Protein AF-A0A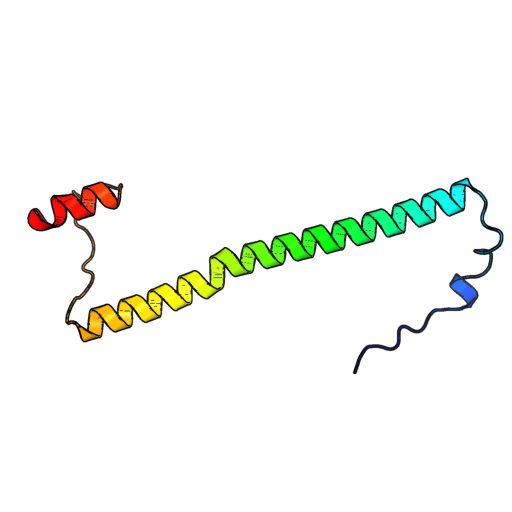3A6QC86-F1 (afdb_monomer_lite)

Structure (mmCIF, N/CA/C/O backbone):
data_AF-A0A3A6QC86-F1
#
_entry.id   AF-A0A3A6QC86-F1
#
loop_
_atom_site.group_PDB
_atom_site.id
_atom_site.type_symbol
_atom_site.label_atom_id
_atom_site.label_alt_id
_atom_site.label_comp_id
_atom_site.label_asym_id
_atom_site.label_entity_id
_atom_site.label_seq_id
_atom_site.pdbx_PDB_ins_code
_atom_site.Cartn_x
_atom_site.Cartn_y
_atom_site.Cartn_z
_atom_site.occupancy
_atom_site.B_iso_or_equiv
_atom_site.auth_seq_id
_atom_site.auth_comp_id
_atom_site.auth_asym_id
_atom_site.auth_atom_id
_atom_site.pdbx_PDB_model_num
ATOM 1 N N . MET A 1 1 ? -15.673 -6.443 -12.061 1.00 48.66 1 MET A N 1
ATOM 2 C CA . MET A 1 1 ? -15.165 -6.305 -13.437 1.00 48.66 1 MET A CA 1
ATOM 3 C C . MET A 1 1 ? -13.781 -5.713 -13.279 1.00 48.66 1 MET A C 1
ATOM 5 O O . MET A 1 1 ? -13.681 -4.534 -12.968 1.00 48.66 1 MET A O 1
ATOM 9 N N . SER A 1 2 ? -12.751 -6.560 -13.241 1.00 52.69 2 SER A N 1
ATOM 10 C CA . SER A 1 2 ? -11.378 -6.069 -13.097 1.00 52.69 2 SER A CA 1
ATOM 11 C C . SER A 1 2 ? -11.069 -5.193 -14.308 1.00 52.69 2 SER A C 1
ATOM 13 O O . SER A 1 2 ? -11.477 -5.579 -15.405 1.00 52.69 2 SER A O 1
ATOM 15 N N . PRO A 1 3 ? -10.423 -4.030 -14.139 1.00 61.88 3 PRO A N 1
ATOM 16 C CA . PRO A 1 3 ? -9.949 -3.287 -15.292 1.00 61.88 3 PRO A CA 1
ATOM 17 C C . PRO A 1 3 ? -9.000 -4.209 -16.060 1.00 61.88 3 PRO A C 1
ATOM 19 O O . PRO A 1 3 ? -8.036 -4.719 -15.485 1.00 61.88 3 PRO A O 1
ATOM 22 N N . GLU A 1 4 ? -9.309 -4.486 -17.325 1.00 63.34 4 GLU A N 1
ATOM 23 C CA . GLU A 1 4 ? -8.305 -5.030 -18.230 1.00 63.34 4 GLU A CA 1
ATOM 24 C C . GLU A 1 4 ? -7.214 -3.971 -18.314 1.00 63.34 4 GLU A C 1
ATOM 26 O O . GLU A 1 4 ? -7.454 -2.840 -18.735 1.00 63.34 4 GLU A O 1
ATOM 31 N N . ILE A 1 5 ? -6.037 -4.302 -17.791 1.00 77.75 5 ILE A N 1
ATOM 32 C CA . ILE A 1 5 ? -4.871 -3.448 -17.942 1.00 77.75 5 ILE A CA 1
ATOM 33 C C . ILE A 1 5 ? -4.471 -3.586 -19.408 1.00 77.75 5 ILE A C 1
ATOM 35 O O . ILE A 1 5 ? -3.830 -4.566 -19.784 1.00 77.75 5 ILE A O 1
ATOM 39 N N . GLU A 1 6 ? -4.901 -2.641 -20.241 1.00 83.50 6 GLU A N 1
ATOM 40 C CA . GLU A 1 6 ? -4.339 -2.490 -21.578 1.00 83.50 6 GLU A CA 1
ATOM 41 C C . GLU A 1 6 ? -2.876 -2.088 -21.419 1.00 83.50 6 GLU A C 1
ATOM 43 O O . GLU A 1 6 ? -2.550 -1.009 -20.922 1.00 83.50 6 GLU A O 1
ATOM 48 N N . ILE A 1 7 ? -1.987 -3.004 -21.787 1.00 82.94 7 ILE A N 1
ATOM 49 C CA . ILE A 1 7 ? -0.561 -2.724 -21.856 1.00 82.94 7 ILE A CA 1
ATOM 50 C C . ILE A 1 7 ? -0.279 -2.156 -23.242 1.00 82.94 7 ILE A C 1
ATOM 52 O O . ILE A 1 7 ? -0.497 -2.833 -24.248 1.00 82.94 7 ILE A O 1
ATOM 56 N N . ASP A 1 8 ? 0.209 -0.919 -23.280 1.00 87.50 8 ASP A N 1
ATOM 57 C CA . ASP A 1 8 ? 0.686 -0.287 -24.505 1.00 87.50 8 ASP A CA 1
ATOM 58 C C . ASP A 1 8 ? 1.937 -1.021 -25.003 1.00 87.50 8 ASP A C 1
ATOM 60 O O . ASP A 1 8 ? 2.992 -0.998 -24.366 1.00 87.50 8 ASP A O 1
ATOM 64 N N . ALA A 1 9 ? 1.798 -1.719 -26.129 1.00 84.44 9 ALA A N 1
ATOM 65 C CA . ALA A 1 9 ? 2.873 -2.509 -26.712 1.00 84.44 9 ALA A CA 1
ATOM 66 C C . ALA A 1 9 ? 4.033 -1.635 -27.214 1.00 84.44 9 ALA A C 1
ATOM 68 O O . ALA A 1 9 ? 5.174 -2.089 -27.175 1.00 84.44 9 ALA A O 1
ATOM 69 N N . ASP A 1 10 ? 3.757 -0.398 -27.640 1.00 87.19 10 ASP A N 1
ATOM 70 C CA . ASP A 1 10 ? 4.786 0.535 -28.116 1.00 87.19 10 ASP A CA 1
ATOM 71 C C . ASP A 1 10 ? 5.661 1.010 -26.945 1.00 87.19 10 ASP A C 1
ATOM 73 O O . ASP A 1 10 ? 6.878 1.126 -27.057 1.00 87.19 10 ASP A O 1
ATOM 77 N N . ALA A 1 11 ? 5.062 1.161 -25.758 1.00 86.00 11 ALA A N 1
ATOM 78 C CA . ALA A 1 11 ? 5.780 1.500 -24.531 1.00 86.00 11 ALA A CA 1
ATOM 79 C C . ALA A 1 11 ? 6.707 0.379 -24.018 1.00 86.00 11 ALA A C 1
ATOM 81 O O . ALA A 1 11 ? 7.561 0.633 -23.167 1.00 86.00 11 ALA A O 1
ATOM 82 N N . LEU A 1 12 ? 6.535 -0.857 -24.500 1.00 88.00 12 LEU A N 1
ATOM 83 C CA . LEU A 1 12 ? 7.403 -1.991 -24.171 1.00 88.00 12 LEU A CA 1
ATOM 84 C C . LEU A 1 12 ? 8.524 -2.213 -25.193 1.00 88.00 12 LEU A C 1
ATOM 86 O O . LEU A 1 12 ? 9.365 -3.095 -24.977 1.00 88.00 12 LEU A O 1
ATOM 90 N N . ASP A 1 13 ? 8.543 -1.456 -26.295 1.00 91.50 13 ASP A N 1
ATOM 91 C CA . ASP A 1 13 ? 9.587 -1.591 -27.303 1.00 91.50 13 ASP A CA 1
ATOM 92 C C . ASP A 1 13 ? 10.978 -1.336 -26.700 1.00 91.50 13 ASP A C 1
ATOM 94 O O . ASP A 1 13 ? 11.169 -0.523 -25.796 1.00 91.50 13 ASP A O 1
ATOM 98 N N . GLY A 1 14 ? 11.965 -2.103 -27.161 1.00 88.19 14 GLY A N 1
ATOM 99 C CA . GLY A 1 14 ? 13.341 -2.016 -26.669 1.00 88.19 14 GLY A CA 1
ATOM 100 C C . GLY A 1 14 ? 13.607 -2.660 -25.301 1.00 88.19 14 GLY A C 1
ATOM 101 O O . GLY A 1 14 ? 14.773 -2.872 -24.975 1.00 88.19 14 GLY A O 1
ATOM 102 N N . LEU A 1 15 ? 12.589 -3.081 -24.535 1.00 91.38 15 LEU A N 1
ATOM 103 C CA . LEU A 1 15 ? 12.791 -3.693 -23.210 1.00 91.38 15 LEU A CA 1
ATOM 104 C C . LEU A 1 15 ? 13.670 -4.954 -23.266 1.00 91.38 15 LEU A C 1
ATOM 106 O O . LEU A 1 15 ? 14.518 -5.171 -22.403 1.00 91.38 15 LEU A O 1
ATOM 110 N N . ALA A 1 16 ? 13.500 -5.774 -24.306 1.00 90.94 16 ALA A N 1
ATOM 111 C CA . ALA A 1 16 ? 14.303 -6.980 -24.519 1.00 90.94 16 ALA A CA 1
ATOM 112 C C . ALA A 1 16 ? 15.782 -6.686 -24.842 1.00 90.94 16 ALA A C 1
ATOM 114 O O . ALA A 1 16 ? 16.617 -7.583 -24.741 1.00 90.94 16 ALA A O 1
ATOM 115 N N . ALA A 1 17 ? 16.094 -5.454 -25.246 1.00 94.56 17 ALA A N 1
ATOM 116 C CA . ALA A 1 17 ? 17.433 -4.984 -25.581 1.00 94.56 17 ALA A CA 1
ATOM 117 C C . ALA A 1 17 ? 17.968 -3.957 -24.565 1.00 94.56 17 ALA A C 1
ATOM 119 O O . ALA A 1 17 ? 18.982 -3.315 -24.842 1.00 94.56 17 ALA A O 1
ATOM 120 N N . ALA A 1 18 ? 17.303 -3.801 -23.413 1.00 95.38 18 ALA A N 1
ATOM 121 C CA . ALA A 1 18 ? 17.730 -2.887 -22.363 1.00 95.38 18 ALA A CA 1
ATOM 122 C C . ALA A 1 18 ? 19.151 -3.222 -21.895 1.00 95.38 18 ALA A C 1
ATOM 124 O O . ALA A 1 18 ? 19.509 -4.387 -21.698 1.00 95.38 18 ALA A O 1
ATOM 125 N N . SER A 1 19 ? 19.956 -2.183 -21.702 1.00 97.44 19 SER A N 1
ATOM 126 C CA . SER A 1 19 ? 21.266 -2.314 -21.073 1.00 97.44 19 SER A CA 1
ATOM 127 C C . SER A 1 19 ? 21.139 -2.697 -19.595 1.00 97.44 19 SER A C 1
ATOM 129 O O . SER A 1 19 ? 20.087 -2.522 -18.978 1.00 97.44 19 SER A O 1
ATOM 131 N N . ASP A 1 20 ? 22.230 -3.175 -18.994 1.00 97.88 20 ASP A N 1
ATOM 132 C CA . ASP A 1 20 ? 22.249 -3.551 -17.573 1.00 97.88 20 ASP A CA 1
ATOM 133 C C . ASP A 1 20 ? 21.853 -2.385 -16.648 1.00 97.88 20 ASP A C 1
ATOM 135 O O . ASP A 1 20 ? 21.159 -2.590 -15.653 1.00 97.88 20 ASP A O 1
ATOM 139 N N . GLU A 1 21 ? 22.253 -1.155 -16.989 1.00 97.94 21 GLU A N 1
ATOM 140 C CA . GLU A 1 21 ? 21.900 0.052 -16.231 1.00 97.94 21 GLU A CA 1
ATOM 141 C C . GLU A 1 21 ? 20.395 0.350 -16.323 1.00 97.94 21 GLU A C 1
ATOM 143 O O . GLU A 1 21 ? 19.738 0.614 -15.316 1.00 97.94 21 GLU A O 1
ATOM 148 N N . GLU A 1 22 ? 19.818 0.251 -17.522 1.00 96.75 22 GLU A N 1
ATOM 149 C CA . GLU A 1 22 ? 18.381 0.456 -17.736 1.00 96.75 22 GLU A CA 1
ATOM 150 C C . GLU A 1 22 ? 17.557 -0.637 -17.046 1.00 96.75 22 GLU A C 1
ATOM 152 O O . GLU A 1 22 ? 16.568 -0.341 -16.370 1.00 96.75 22 GLU A O 1
ATOM 157 N N . ALA A 1 23 ? 17.995 -1.894 -17.138 1.00 96.56 23 ALA A N 1
ATOM 158 C CA . ALA A 1 23 ? 17.377 -3.009 -16.433 1.00 96.56 23 ALA A CA 1
ATOM 159 C C . ALA A 1 23 ? 17.426 -2.802 -14.909 1.00 96.56 23 ALA A C 1
ATOM 161 O O . ALA A 1 23 ? 16.419 -3.006 -14.224 1.00 96.56 23 ALA A O 1
ATOM 162 N N . ALA A 1 24 ? 18.557 -2.336 -14.371 1.00 97.56 24 ALA A N 1
ATOM 163 C CA . ALA A 1 24 ? 18.683 -2.005 -12.955 1.00 97.56 24 ALA A CA 1
ATOM 164 C C . ALA A 1 24 ? 17.725 -0.876 -12.541 1.00 97.56 24 ALA A C 1
ATOM 166 O O . ALA A 1 24 ? 17.065 -0.983 -11.503 1.00 97.56 24 ALA A O 1
ATOM 167 N N . ALA A 1 25 ? 17.585 0.169 -13.362 1.00 97.31 25 ALA A N 1
ATOM 168 C CA . ALA A 1 25 ? 16.650 1.263 -13.114 1.00 97.31 25 ALA A CA 1
ATOM 169 C C . ALA A 1 25 ? 15.186 0.786 -13.101 1.00 97.31 25 ALA A C 1
ATOM 171 O O . ALA A 1 25 ? 14.423 1.154 -12.201 1.00 97.31 25 ALA A O 1
ATOM 172 N N . ILE A 1 26 ? 14.801 -0.087 -14.037 1.00 94.94 26 ILE A N 1
ATOM 173 C CA . ILE A 1 26 ? 13.461 -0.689 -14.086 1.00 94.94 26 ILE A CA 1
ATOM 174 C C . ILE A 1 26 ? 13.195 -1.521 -12.823 1.00 94.94 26 ILE A C 1
ATOM 176 O O . ILE A 1 26 ? 12.169 -1.339 -12.161 1.00 94.94 26 ILE A O 1
ATOM 180 N N . VAL A 1 27 ? 14.131 -2.392 -12.433 1.00 97.75 27 VAL A N 1
ATOM 181 C CA . VAL A 1 27 ? 14.006 -3.210 -11.212 1.00 97.75 27 VAL A CA 1
ATOM 182 C C . VAL A 1 27 ? 13.893 -2.329 -9.967 1.00 97.75 27 VAL A C 1
ATOM 184 O O . VAL A 1 27 ? 13.074 -2.609 -9.083 1.00 97.75 27 VAL A O 1
ATOM 187 N N . ALA A 1 28 ? 14.668 -1.244 -9.896 1.00 98.25 28 ALA A N 1
ATOM 188 C CA . ALA A 1 28 ? 14.611 -0.294 -8.792 1.00 98.25 28 ALA A CA 1
ATOM 189 C C . ALA A 1 28 ? 13.237 0.389 -8.700 1.00 98.25 28 ALA A C 1
ATOM 191 O O . ALA A 1 28 ? 12.671 0.469 -7.606 1.00 98.25 28 ALA A O 1
ATOM 192 N N . ALA A 1 29 ? 12.675 0.820 -9.833 1.00 97.62 29 ALA A N 1
ATOM 193 C CA . ALA A 1 29 ? 11.358 1.446 -9.901 1.00 97.62 29 ALA A CA 1
ATOM 194 C C . ALA A 1 29 ? 10.237 0.490 -9.458 1.00 97.62 29 ALA A C 1
ATOM 196 O O . ALA A 1 29 ? 9.417 0.854 -8.612 1.00 97.62 29 ALA A O 1
ATOM 197 N N . ILE A 1 30 ? 10.241 -0.754 -9.951 1.00 97.12 30 ILE A N 1
ATOM 198 C CA . ILE A 1 30 ? 9.260 -1.780 -9.558 1.00 97.12 30 ILE A CA 1
ATOM 199 C C . ILE A 1 30 ? 9.367 -2.074 -8.056 1.00 97.12 30 ILE A C 1
ATOM 201 O O . IL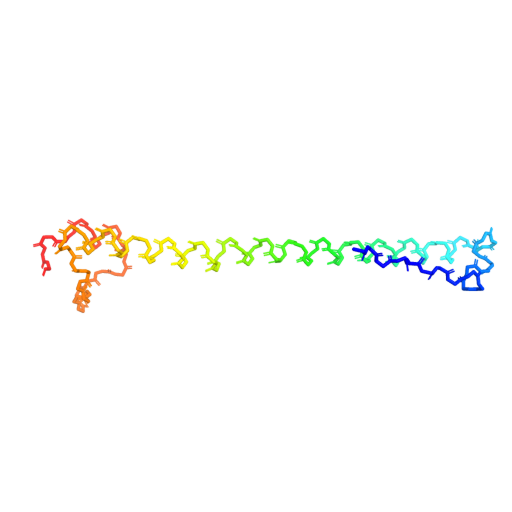E A 1 30 ? 8.366 -2.075 -7.339 1.00 97.12 30 ILE A O 1
ATOM 205 N N . SER A 1 31 ? 10.588 -2.258 -7.550 1.00 98.06 31 SER A N 1
ATOM 206 C CA . SER A 1 31 ? 10.832 -2.539 -6.130 1.00 98.06 31 SER A CA 1
ATOM 207 C C . SER A 1 31 ? 10.426 -1.373 -5.224 1.00 98.06 31 SER A C 1
ATOM 209 O O . SER A 1 31 ? 9.983 -1.577 -4.093 1.00 98.06 31 SER A O 1
ATOM 211 N N . ALA A 1 32 ? 10.597 -0.131 -5.684 1.00 98.25 32 ALA A N 1
ATOM 212 C CA . ALA A 1 32 ? 10.103 1.044 -4.976 1.00 98.25 32 ALA A CA 1
ATOM 213 C C . ALA A 1 32 ? 8.568 1.057 -4.944 1.00 98.25 32 ALA A C 1
ATOM 215 O O . ALA A 1 32 ? 7.999 1.224 -3.868 1.00 98.25 32 ALA A O 1
ATOM 216 N N . HIS A 1 33 ? 7.911 0.795 -6.078 1.00 97.06 33 HIS A N 1
ATOM 217 C CA . HIS A 1 33 ? 6.452 0.754 -6.160 1.00 97.06 33 HIS A CA 1
ATOM 218 C C . HIS A 1 33 ? 5.839 -0.304 -5.230 1.00 97.06 33 HIS A C 1
ATOM 220 O O . HIS A 1 33 ? 4.914 0.007 -4.482 1.00 97.06 33 HIS A O 1
ATOM 226 N N . ILE A 1 34 ? 6.391 -1.524 -5.206 1.00 98.25 34 ILE A N 1
ATOM 227 C CA 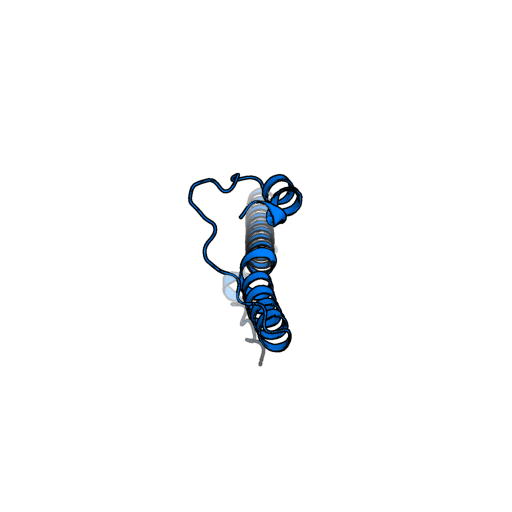. ILE A 1 34 ? 5.928 -2.596 -4.308 1.00 98.25 34 ILE A CA 1
ATOM 228 C C . ILE A 1 34 ? 6.050 -2.165 -2.843 1.00 98.25 34 ILE A C 1
ATOM 230 O O . ILE A 1 34 ? 5.073 -2.240 -2.104 1.00 98.25 34 ILE A O 1
ATOM 234 N N . ARG A 1 35 ? 7.206 -1.628 -2.430 1.00 98.00 35 ARG A N 1
ATOM 235 C CA . ARG A 1 35 ? 7.403 -1.146 -1.051 1.00 98.00 35 ARG A CA 1
ATOM 236 C C . ARG A 1 35 ? 6.441 -0.020 -0.679 1.00 98.00 35 ARG A C 1
ATOM 238 O O . ARG A 1 35 ? 5.973 0.034 0.455 1.00 98.00 35 ARG A O 1
ATOM 245 N N . THR A 1 36 ? 6.127 0.877 -1.614 1.00 97.81 36 THR A N 1
ATOM 246 C CA . THR A 1 36 ? 5.115 1.919 -1.398 1.00 97.81 36 THR A CA 1
ATOM 247 C C . THR A 1 36 ? 3.731 1.312 -1.171 1.00 97.81 36 THR A C 1
ATOM 249 O O . THR A 1 36 ? 3.042 1.729 -0.242 1.00 97.81 36 THR A O 1
ATOM 252 N N . GLN A 1 37 ? 3.342 0.310 -1.962 1.00 97.19 37 GLN A N 1
ATOM 253 C CA . GLN A 1 37 ? 2.061 -0.383 -1.798 1.00 97.19 37 GLN A CA 1
ATOM 254 C C . GLN A 1 37 ? 1.989 -1.144 -0.468 1.00 97.19 37 GLN A C 1
ATOM 256 O O . GLN A 1 37 ? 0.981 -1.066 0.228 1.00 97.19 37 GLN A O 1
ATOM 261 N N . GLU A 1 38 ? 3.067 -1.823 -0.070 1.00 97.12 38 GLU A N 1
ATOM 262 C CA . GLU A 1 38 ? 3.167 -2.498 1.229 1.00 97.12 38 GLU A CA 1
ATOM 263 C C . GLU A 1 38 ? 3.049 -1.510 2.396 1.00 97.12 38 GLU A C 1
ATOM 265 O O . GLU A 1 38 ? 2.309 -1.760 3.346 1.00 97.12 38 GLU A O 1
ATOM 270 N N . ALA A 1 39 ? 3.722 -0.358 2.312 1.00 95.62 39 ALA A N 1
ATOM 271 C CA . ALA A 1 39 ? 3.624 0.691 3.323 1.00 95.62 39 ALA A CA 1
ATOM 272 C C . ALA A 1 39 ? 2.203 1.272 3.411 1.00 95.62 39 ALA A C 1
ATOM 274 O O . ALA A 1 39 ? 1.696 1.493 4.512 1.00 95.62 39 ALA A O 1
ATOM 275 N N . ALA A 1 40 ? 1.540 1.481 2.270 1.00 94.12 40 ALA A N 1
ATOM 276 C CA . ALA A 1 40 ? 0.154 1.937 2.226 1.00 94.12 40 ALA A CA 1
ATOM 277 C C . ALA A 1 40 ? -0.809 0.901 2.832 1.00 94.12 40 ALA A C 1
ATOM 279 O O . ALA A 1 40 ? -1.676 1.261 3.626 1.00 94.12 40 ALA A O 1
ATOM 280 N N . ALA A 1 41 ? -0.624 -0.386 2.522 1.00 92.62 41 ALA A N 1
ATOM 281 C CA . ALA A 1 41 ? -1.416 -1.471 3.096 1.00 92.62 41 ALA A CA 1
ATOM 282 C C . ALA A 1 41 ? -1.209 -1.597 4.615 1.00 92.62 41 ALA A C 1
ATOM 284 O O . ALA A 1 41 ? -2.177 -1.750 5.359 1.00 92.62 41 ALA A O 1
ATOM 285 N N . ALA A 1 42 ? 0.033 -1.476 5.092 1.00 91.25 42 ALA A N 1
ATOM 286 C CA . ALA A 1 42 ? 0.339 -1.477 6.520 1.00 91.25 42 ALA A CA 1
ATOM 287 C C . ALA A 1 42 ? -0.300 -0.281 7.247 1.00 91.25 42 ALA A C 1
ATOM 289 O O . ALA A 1 42 ? -0.842 -0.445 8.340 1.00 91.25 42 ALA A O 1
ATOM 290 N N . ALA A 1 43 ? -0.281 0.907 6.634 1.00 88.81 43 ALA A N 1
ATOM 291 C CA . ALA A 1 43 ? -0.937 2.091 7.181 1.00 88.81 43 ALA A CA 1
ATOM 292 C C . ALA A 1 43 ? -2.465 1.924 7.258 1.00 88.81 43 ALA A C 1
ATOM 294 O O . ALA A 1 43 ? -3.060 2.279 8.273 1.00 88.81 43 ALA A O 1
ATOM 295 N N . ALA A 1 44 ? -3.091 1.342 6.230 1.00 86.12 44 ALA A N 1
ATOM 296 C CA . ALA A 1 44 ? -4.522 1.041 6.237 1.00 86.12 44 ALA A CA 1
ATOM 297 C C . ALA A 1 44 ? -4.889 0.037 7.344 1.00 86.12 44 ALA A C 1
ATOM 299 O O . ALA A 1 44 ? -5.779 0.305 8.145 1.00 86.12 44 ALA A O 1
ATOM 300 N N . ALA A 1 45 ? -4.134 -1.059 7.474 1.00 83.06 45 ALA A N 1
ATOM 301 C CA . ALA A 1 45 ? -4.362 -2.055 8.522 1.00 83.06 45 ALA A CA 1
ATOM 302 C C . ALA A 1 45 ? -4.205 -1.479 9.944 1.00 83.06 45 ALA A C 1
ATOM 304 O O . ALA A 1 45 ? -4.929 -1.867 10.860 1.00 83.06 45 ALA A O 1
ATOM 305 N N . ALA A 1 46 ? -3.272 -0.540 10.140 1.00 80.12 46 ALA A N 1
ATOM 306 C CA . ALA A 1 46 ? -3.121 0.163 11.410 1.00 80.12 46 ALA A CA 1
ATOM 307 C C . ALA A 1 46 ? -4.303 1.107 11.705 1.00 80.12 46 ALA A C 1
ATOM 309 O O . ALA A 1 46 ? -4.709 1.223 12.859 1.00 80.12 46 ALA A O 1
ATOM 310 N N . ALA A 1 47 ? -4.873 1.751 10.681 1.00 74.12 47 ALA A N 1
ATOM 311 C CA . ALA A 1 47 ? -6.043 2.615 10.831 1.00 74.12 47 ALA A CA 1
ATOM 312 C C . ALA A 1 47 ? -7.313 1.823 11.201 1.00 74.12 47 ALA A C 1
ATOM 314 O O . ALA A 1 47 ? -8.065 2.249 12.082 1.00 74.12 47 ALA A O 1
ATOM 315 N N . ASP A 1 48 ? -7.512 0.645 10.603 1.00 63.25 48 ASP A N 1
ATOM 316 C CA . ASP A 1 48 ? -8.650 -0.235 10.911 1.00 63.25 48 ASP A CA 1
ATOM 317 C C . ASP A 1 48 ? -8.597 -0.779 12.349 1.00 63.25 48 ASP A C 1
ATOM 319 O O . ASP A 1 48 ? -9.629 -0.942 13.004 1.00 63.25 48 ASP A O 1
ATOM 323 N N . ALA A 1 49 ? -7.392 -1.011 12.880 1.00 61.16 49 ALA A N 1
ATOM 324 C CA . ALA A 1 49 ? -7.203 -1.483 14.250 1.00 61.16 49 ALA A CA 1
ATOM 325 C C . ALA A 1 49 ? -7.594 -0.443 15.322 1.00 61.16 49 ALA A C 1
ATOM 327 O O . ALA A 1 49 ? -7.959 -0.835 16.435 1.00 61.16 49 ALA A O 1
ATOM 328 N N . ASP A 1 50 ? -7.534 0.854 15.002 1.00 57.59 50 ASP A N 1
ATOM 329 C CA . ASP A 1 50 ? -7.702 1.945 15.975 1.00 57.59 50 ASP A CA 1
ATOM 330 C C . ASP A 1 50 ? -9.070 2.659 15.869 1.00 57.59 50 ASP A C 1
ATOM 332 O O . ASP A 1 50 ? -9.602 3.138 16.871 1.00 57.59 50 ASP A O 1
ATOM 336 N N . GLY A 1 51 ? -9.692 2.708 14.682 1.00 54.91 51 GLY A N 1
ATOM 337 C CA . GLY A 1 51 ? -10.838 3.598 14.422 1.00 54.91 51 GLY A CA 1
ATOM 338 C C . GLY A 1 51 ? -12.238 2.982 14.548 1.00 54.91 51 GLY A C 1
ATOM 339 O O . GLY A 1 51 ? -13.098 3.486 15.284 1.00 54.91 51 GLY A O 1
ATOM 340 N N . GLU A 1 52 ? -12.512 1.911 13.807 1.00 56.00 52 GLU A N 1
ATOM 341 C CA . GLU A 1 52 ? -13.890 1.427 13.618 1.00 56.00 52 GLU A CA 1
ATOM 342 C C . GLU A 1 52 ? -14.336 0.488 14.739 1.00 56.00 52 GLU A C 1
ATOM 344 O O . GLU A 1 52 ? -15.457 0.577 15.250 1.00 56.00 52 GLU A O 1
ATOM 349 N N . ASP A 1 53 ? -13.420 -0.360 15.187 1.00 57.97 53 ASP A N 1
ATOM 350 C CA . ASP A 1 53 ? -13.706 -1.429 16.131 1.00 57.97 53 ASP A CA 1
ATOM 351 C C . ASP A 1 53 ? -13.773 -0.902 17.577 1.00 57.97 53 ASP A C 1
ATOM 353 O O . ASP A 1 53 ? -14.631 -1.298 18.369 1.00 57.97 53 ASP A O 1
ATOM 357 N N . ALA A 1 54 ? -12.933 0.079 17.922 1.00 60.56 54 ALA A N 1
ATOM 358 C CA . ALA A 1 54 ? -12.975 0.751 19.220 1.00 60.56 54 ALA A CA 1
ATOM 359 C C . ALA A 1 54 ? -14.289 1.529 19.413 1.00 60.56 54 ALA A C 1
ATOM 361 O O . ALA A 1 54 ? -14.948 1.407 20.453 1.00 60.56 54 ALA A O 1
ATOM 362 N N . SER A 1 55 ? -14.719 2.264 18.383 1.00 64.06 55 SER A N 1
ATOM 363 C CA . SER A 1 55 ? -15.966 3.029 18.404 1.00 64.06 55 SER A CA 1
ATOM 364 C C . SER A 1 55 ? -17.183 2.106 18.507 1.00 64.06 55 SER A C 1
ATOM 366 O O . SER A 1 55 ? -18.023 2.295 19.388 1.00 64.06 55 SER A O 1
ATOM 368 N N . GLN A 1 56 ? -17.265 1.052 17.690 1.00 64.19 56 GLN A N 1
ATOM 369 C CA . GLN A 1 56 ? -18.370 0.085 17.746 1.00 64.19 56 GLN A CA 1
ATOM 370 C C . GLN A 1 56 ? -18.434 -0.664 19.085 1.00 64.19 56 GLN A C 1
ATOM 372 O O . GLN A 1 56 ? -19.519 -0.808 19.662 1.00 64.19 56 GLN A O 1
ATOM 377 N N . ARG A 1 57 ? -17.283 -1.081 19.633 1.00 67.50 57 ARG A N 1
ATOM 378 C CA . ARG A 1 57 ? -17.208 -1.693 20.969 1.00 67.50 57 ARG A CA 1
ATOM 379 C C . ARG A 1 57 ? -17.684 -0.733 22.061 1.00 67.50 57 ARG A C 1
ATOM 381 O O . ARG A 1 57 ? -18.379 -1.174 22.975 1.00 67.50 57 ARG A O 1
ATOM 388 N N . SER A 1 58 ? -17.381 0.562 21.951 1.00 69.94 58 SER A N 1
ATOM 389 C CA . SER A 1 58 ? -17.821 1.573 22.923 1.00 69.94 58 SER A CA 1
ATOM 390 C C . SER A 1 58 ? -19.349 1.745 22.948 1.00 69.94 58 SER A C 1
ATOM 392 O O . SER A 1 58 ? -19.944 1.743 24.027 1.00 69.94 58 SER A O 1
ATOM 394 N N . TRP A 1 59 ? -20.008 1.778 21.782 1.00 72.00 59 TRP A N 1
ATOM 395 C CA . TRP A 1 59 ? -21.470 1.874 21.677 1.00 72.00 59 TRP A CA 1
ATOM 396 C C . TRP A 1 59 ? -22.170 0.611 22.177 1.00 72.00 59 TRP A C 1
ATOM 398 O O . TRP A 1 59 ? -23.148 0.699 22.922 1.00 72.00 59 TRP A O 1
ATOM 408 N N . GLN A 1 60 ? -21.648 -0.572 21.831 1.00 75.06 60 GLN A N 1
ATOM 409 C CA . GLN A 1 60 ? -22.162 -1.831 22.374 1.00 75.06 60 GLN A CA 1
ATOM 410 C C . GLN A 1 60 ? -22.021 -1.899 23.895 1.00 75.06 60 GLN A C 1
ATOM 412 O O . GLN A 1 60 ? -22.946 -2.329 24.585 1.00 75.06 60 GLN A O 1
ATOM 417 N N . PHE A 1 61 ? -20.873 -1.483 24.426 1.00 74.44 61 PHE A N 1
ATOM 418 C CA . PHE A 1 61 ? -20.624 -1.473 25.860 1.00 74.44 61 PHE A CA 1
ATOM 419 C C . PHE A 1 61 ? -21.558 -0.498 26.589 1.00 74.44 61 PHE A C 1
ATOM 421 O O . PHE A 1 61 ? -22.195 -0.892 27.565 1.00 74.44 61 PHE A O 1
ATOM 428 N N . ALA A 1 62 ? -21.727 0.723 26.071 1.00 76.88 62 ALA A N 1
ATOM 429 C CA . ALA A 1 62 ? -22.673 1.703 26.606 1.00 76.88 62 ALA A CA 1
ATOM 430 C C . ALA A 1 62 ? -24.124 1.181 26.592 1.00 76.88 62 ALA A C 1
ATOM 432 O O . ALA A 1 62 ? -24.846 1.335 27.577 1.00 76.88 62 ALA A O 1
ATOM 433 N N . GLY A 1 63 ? -24.537 0.491 25.521 1.00 76.88 63 GLY A N 1
ATOM 434 C CA . GLY A 1 63 ? -25.850 -0.156 25.438 1.00 76.88 63 GLY A CA 1
ATOM 435 C C . GLY A 1 63 ? -26.049 -1.263 26.481 1.00 76.88 63 GLY A C 1
ATOM 436 O O . GLY A 1 63 ? -27.105 -1.333 27.110 1.00 76.88 63 GLY A O 1
ATOM 437 N N . ARG A 1 64 ? -25.025 -2.095 26.732 1.00 81.00 64 ARG A N 1
ATOM 438 C CA . ARG A 1 64 ? -25.066 -3.114 27.801 1.00 81.00 64 ARG A CA 1
ATOM 439 C C . ARG A 1 64 ? -25.138 -2.482 29.192 1.00 81.00 64 ARG A C 1
ATOM 441 O O . ARG A 1 64 ? -25.927 -2.944 30.009 1.00 81.00 64 ARG A O 1
ATOM 448 N N . LEU A 1 65 ? -24.373 -1.416 29.446 1.00 81.69 65 LEU A N 1
ATOM 449 C CA . LEU A 1 65 ? -24.439 -0.649 30.698 1.00 81.69 65 LEU A CA 1
ATOM 450 C C . LEU A 1 65 ? -25.857 -0.107 30.936 1.00 81.69 65 LEU A C 1
ATOM 452 O O . LEU A 1 65 ? -26.414 -0.271 32.020 1.00 81.69 65 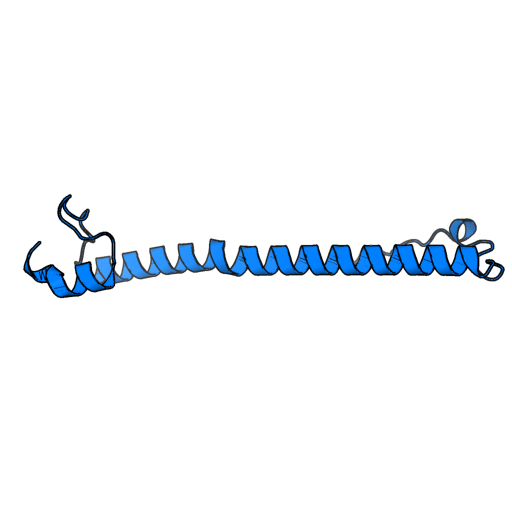LEU A O 1
ATOM 456 N N . SER A 1 66 ? -26.473 0.453 29.889 1.00 76.50 66 SER A N 1
ATOM 457 C CA . SER A 1 66 ? -27.842 0.969 29.940 1.00 76.50 66 SER A CA 1
ATOM 458 C C . SER A 1 66 ? -28.875 -0.123 30.240 1.00 76.50 66 SER A C 1
ATOM 460 O O . SER A 1 66 ? -29.778 0.118 31.038 1.00 76.50 66 SER A O 1
ATOM 462 N N . GLY A 1 67 ? -28.724 -1.330 29.680 1.00 78.19 67 GLY A N 1
ATOM 463 C CA . GLY A 1 67 ? -29.584 -2.480 29.995 1.00 78.19 67 GLY A CA 1
ATOM 464 C C . GLY A 1 67 ? -29.455 -2.982 31.440 1.00 78.19 67 GLY A C 1
ATOM 465 O O . GLY A 1 67 ? -30.398 -3.558 31.975 1.00 78.19 67 GLY A O 1
ATOM 466 N N . LEU A 1 68 ? -28.316 -2.721 32.088 1.00 83.56 68 LEU A N 1
ATOM 467 C CA . LEU A 1 68 ? -28.082 -2.987 33.512 1.00 83.56 68 LEU A CA 1
ATOM 468 C C . LEU A 1 68 ? -28.501 -1.814 34.417 1.00 83.56 68 LEU A C 1
ATOM 470 O O . LEU A 1 68 ? -28.316 -1.884 35.629 1.00 83.56 68 LEU A O 1
ATOM 474 N N . GLY A 1 69 ? -29.044 -0.729 33.849 1.00 76.31 69 GLY A N 1
ATOM 475 C CA . GLY A 1 69 ? -29.406 0.484 34.588 1.00 76.31 69 GLY A CA 1
ATOM 476 C C . GLY A 1 69 ? -28.204 1.297 35.080 1.00 76.31 69 GLY A C 1
ATOM 477 O O . GLY A 1 69 ? -28.362 2.183 35.916 1.00 76.31 69 GLY A O 1
ATOM 478 N N . VAL A 1 70 ? -27.002 1.009 34.577 1.00 75.06 70 VAL A N 1
ATOM 479 C CA . VAL A 1 70 ? -25.769 1.689 34.968 1.00 75.06 70 VAL A CA 1
ATOM 480 C C . VAL A 1 70 ? -25.511 2.832 33.991 1.00 75.06 70 VAL A C 1
ATOM 482 O O . VAL A 1 70 ? -25.205 2.624 32.817 1.00 75.06 70 VAL A O 1
ATOM 485 N N . THR A 1 71 ? -25.616 4.062 34.481 1.00 70.44 71 THR A N 1
ATOM 486 C CA . THR A 1 71 ? -25.212 5.263 33.747 1.00 70.44 71 THR A CA 1
ATOM 487 C C . THR A 1 71 ? -23.783 5.625 34.133 1.00 70.44 71 THR A C 1
ATOM 489 O O . THR A 1 71 ? -23.526 5.914 35.302 1.00 70.44 71 THR A O 1
ATOM 492 N N . ALA A 1 72 ? -22.852 5.630 33.174 1.00 66.31 72 ALA A N 1
ATOM 493 C CA . ALA A 1 72 ? -21.502 6.140 33.405 1.00 66.31 72 ALA A CA 1
ATOM 494 C C . ALA A 1 72 ? -21.579 7.657 33.635 1.00 66.31 72 ALA A C 1
ATOM 496 O O . ALA A 1 72 ? -21.690 8.439 32.691 1.00 66.31 72 ALA A O 1
ATOM 497 N N . ASN A 1 73 ? -21.604 8.067 34.902 1.00 70.12 73 ASN A N 1
ATOM 498 C CA . ASN A 1 73 ? -21.639 9.474 35.267 1.00 70.12 73 ASN A CA 1
ATOM 499 C C . ASN A 1 73 ? -20.256 10.102 35.044 1.00 70.12 73 ASN A C 1
ATOM 501 O O . ASN A 1 73 ? -19.236 9.409 35.077 1.00 70.12 73 ASN A O 1
ATOM 505 N N . ARG A 1 74 ? -20.202 11.415 34.804 1.00 77.19 74 ARG A N 1
ATOM 506 C CA . ARG A 1 74 ? -18.919 12.102 34.598 1.00 77.19 74 ARG A CA 1
ATOM 507 C C . ARG A 1 74 ? -18.050 11.961 35.861 1.00 77.19 74 ARG A C 1
ATOM 509 O O . ARG A 1 74 ? -18.546 12.293 36.938 1.00 77.19 74 ARG A O 1
ATOM 516 N N . PRO A 1 75 ? -16.779 11.527 35.750 1.00 75.00 75 PRO A N 1
ATOM 517 C CA . PRO A 1 75 ? -15.914 11.381 36.914 1.00 75.00 75 PRO A CA 1
ATOM 518 C C . PRO A 1 75 ? -15.696 12.738 37.611 1.00 75.00 75 PRO A C 1
ATOM 520 O O . PRO A 1 75 ? -15.499 13.749 36.923 1.00 75.00 75 PRO A O 1
ATOM 523 N N . PRO A 1 76 ? -15.739 12.794 38.956 1.00 77.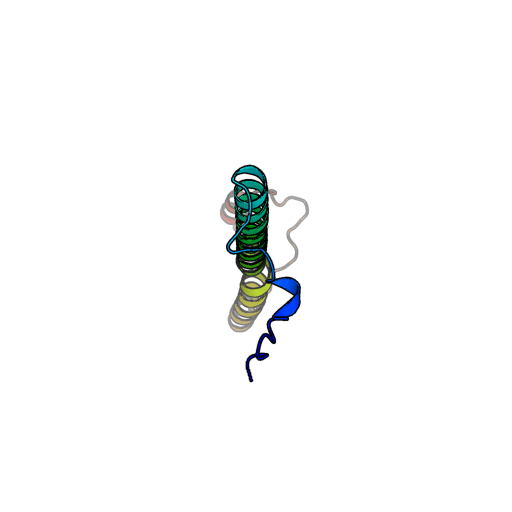31 76 PRO A N 1
ATOM 524 C CA . PRO A 1 76 ? -15.461 14.014 39.712 1.00 77.31 76 PRO A CA 1
ATOM 525 C C . PRO A 1 76 ? -14.016 14.490 39.503 1.00 77.31 76 PRO A C 1
ATOM 527 O O . PRO A 1 76 ? -13.131 13.707 39.157 1.00 77.31 76 PRO A O 1
ATOM 530 N N . SER A 1 77 ? -13.747 15.777 39.749 1.00 81.94 77 SER A N 1
ATOM 531 C CA . SER A 1 77 ? -12.423 16.395 39.535 1.00 81.94 77 SER A CA 1
ATOM 532 C C . SER A 1 77 ? -11.299 15.802 40.394 1.00 81.94 77 SER A C 1
ATOM 534 O O . SER A 1 77 ? -10.128 16.001 40.088 1.00 81.94 77 SER A O 1
ATOM 536 N N . SER A 1 78 ? -11.646 15.071 41.452 1.00 81.00 78 SER A N 1
ATOM 537 C CA . SER A 1 78 ? -10.728 14.331 42.320 1.00 81.00 78 SER A CA 1
ATOM 538 C C . SER A 1 78 ? -10.386 12.922 41.811 1.00 81.00 78 SER A C 1
ATOM 540 O O . SER A 1 78 ? -9.620 12.218 42.471 1.00 81.00 78 SER A O 1
ATOM 542 N N . THR A 1 79 ? -10.933 12.495 40.666 1.00 85.19 79 THR A N 1
ATOM 543 C CA . THR A 1 79 ? -10.671 11.164 40.097 1.00 85.19 79 THR A CA 1
ATOM 544 C C . THR A 1 79 ? -9.227 11.079 39.590 1.00 85.19 79 THR A C 1
ATOM 546 O O . THR A 1 79 ? -8.817 11.919 38.786 1.00 85.19 79 THR A O 1
ATOM 549 N N . PRO A 1 80 ? -8.444 10.074 40.019 1.00 80.75 80 PRO A N 1
ATOM 550 C CA . PRO A 1 80 ? -7.115 9.817 39.475 1.00 80.75 80 PRO A CA 1
ATOM 551 C C . PRO A 1 80 ? -7.153 9.612 37.955 1.00 80.75 80 PRO A C 1
ATOM 553 O O . PRO A 1 80 ? -8.073 8.989 37.434 1.00 80.75 80 PRO A O 1
ATOM 556 N N . SER A 1 81 ? -6.131 10.091 37.241 1.00 81.38 81 SER A N 1
ATOM 557 C CA . SER A 1 81 ? -6.030 9.927 35.781 1.00 81.38 81 SER A CA 1
ATOM 558 C C . SER A 1 81 ? -5.709 8.493 35.344 1.00 81.38 81 SER A C 1
ATOM 560 O O . SER A 1 81 ? -5.878 8.161 34.175 1.00 81.38 81 SER A O 1
ATOM 562 N N . ASP A 1 82 ? -5.222 7.657 36.265 1.00 85.31 82 ASP A N 1
ATOM 563 C CA . ASP A 1 82 ? -4.988 6.232 36.038 1.00 85.31 82 ASP A CA 1
ATOM 564 C C . ASP A 1 82 ? -6.269 5.417 36.274 1.00 85.31 82 ASP A C 1
ATOM 566 O O . ASP A 1 82 ? -6.852 5.448 37.362 1.00 85.31 82 ASP A O 1
ATOM 570 N N . GLY A 1 83 ? -6.683 4.655 35.259 1.00 78.56 83 GLY A N 1
ATOM 571 C CA . GLY A 1 83 ? -7.949 3.920 35.265 1.00 78.56 83 GLY A CA 1
ATOM 572 C C . GLY A 1 83 ? -8.018 2.797 36.303 1.00 78.56 83 GLY A C 1
ATOM 573 O O . GLY A 1 83 ? -9.073 2.590 36.901 1.00 78.56 83 GLY A O 1
ATOM 574 N N . TRP A 1 84 ? -6.905 2.108 36.574 1.00 74.88 84 TRP A N 1
ATOM 575 C CA . TRP A 1 84 ? -6.859 1.038 37.580 1.00 74.88 84 TRP A CA 1
ATOM 576 C C . TRP A 1 84 ? -6.970 1.588 39.000 1.00 74.88 84 TRP A C 1
ATOM 578 O O . TRP A 1 84 ? -7.735 1.075 39.814 1.00 74.88 84 TRP A O 1
ATOM 588 N N . THR A 1 85 ? -6.271 2.686 39.275 1.00 84.25 85 THR A N 1
ATOM 589 C CA . THR A 1 85 ? -6.354 3.398 40.552 1.00 84.25 85 THR A CA 1
ATOM 590 C C . THR A 1 85 ? -7.737 4.015 40.783 1.00 84.25 85 THR A C 1
ATOM 592 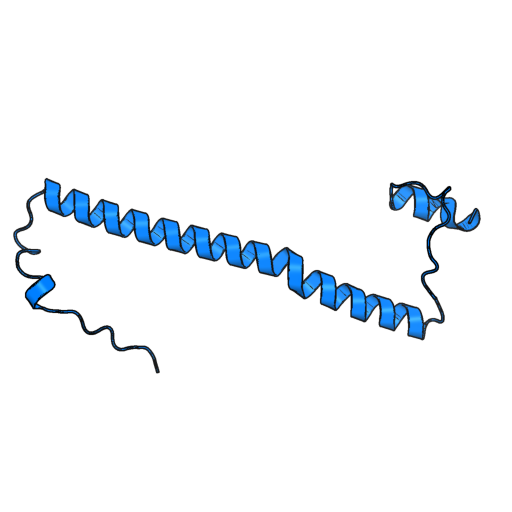O O . THR A 1 85 ? -8.216 4.044 41.918 1.00 84.25 85 THR A O 1
ATOM 595 N N . ALA A 1 86 ? -8.386 4.524 39.732 1.00 84.62 86 ALA A N 1
ATOM 596 C CA . ALA A 1 86 ? -9.749 5.041 39.820 1.00 84.62 86 ALA A CA 1
ATOM 597 C C . ALA A 1 86 ? -10.765 3.926 40.124 1.00 84.62 86 ALA A C 1
ATOM 599 O O . ALA A 1 86 ? -11.646 4.125 40.957 1.00 84.62 86 ALA A O 1
ATOM 600 N N . ALA A 1 87 ? -10.614 2.748 39.507 1.00 80.94 87 ALA A N 1
ATOM 601 C CA . ALA A 1 87 ? -11.489 1.600 39.741 1.00 80.94 87 ALA A CA 1
ATOM 602 C C . ALA A 1 87 ? -11.379 1.040 41.172 1.00 80.94 87 ALA A C 1
ATOM 604 O O . ALA A 1 87 ? -12.402 0.757 41.789 1.00 80.94 87 ALA A O 1
ATOM 605 N N . ASP A 1 88 ? -10.164 0.940 41.727 1.00 85.38 88 ASP A N 1
ATOM 606 C CA . ASP A 1 88 ? -9.932 0.498 43.116 1.00 85.38 88 ASP A CA 1
ATOM 607 C C . ASP A 1 88 ? -10.588 1.428 44.155 1.00 85.38 88 ASP A C 1
ATOM 609 O O . ASP A 1 88 ? -11.002 0.990 45.224 1.00 85.38 88 ASP A O 1
ATOM 613 N N . ARG A 1 89 ? -10.730 2.720 43.827 1.00 82.25 89 ARG A N 1
ATOM 614 C CA . ARG A 1 89 ? -11.305 3.755 44.707 1.00 82.25 89 ARG A CA 1
ATOM 615 C C . ARG A 1 89 ? -12.719 4.175 44.326 1.00 82.25 89 ARG A C 1
ATOM 617 O O . ARG A 1 89 ? -13.173 5.229 44.772 1.00 82.25 89 ARG A O 1
ATOM 624 N N . ALA A 1 90 ? -13.406 3.383 43.507 1.00 78.75 90 ALA A N 1
ATOM 625 C CA . ALA A 1 90 ? -14.753 3.702 43.045 1.00 78.75 90 ALA A CA 1
ATOM 626 C C . ALA A 1 90 ? -15.774 3.816 44.194 1.00 78.75 90 ALA A C 1
ATOM 628 O O . ALA A 1 90 ? -16.795 4.463 44.017 1.00 78.75 90 ALA A O 1
ATOM 629 N N . ASP A 1 91 ? -15.498 3.245 45.373 1.00 77.56 91 ASP A N 1
ATOM 630 C CA . ASP A 1 91 ? -16.344 3.384 46.567 1.00 77.56 91 ASP A CA 1
ATOM 631 C C . ASP A 1 91 ? -16.302 4.788 47.201 1.00 77.56 91 ASP A C 1
ATOM 633 O O . ASP A 1 91 ? -17.156 5.118 48.023 1.00 77.56 91 ASP A O 1
ATOM 637 N N . ARG A 1 92 ? -15.304 5.611 46.851 1.00 77.44 92 ARG A N 1
ATOM 638 C CA . ARG A 1 92 ? -15.084 6.945 47.438 1.00 77.44 92 ARG A CA 1
ATOM 639 C C . ARG A 1 92 ? -15.654 8.093 46.605 1.00 77.44 92 ARG A C 1
ATOM 641 O O . ARG A 1 92 ? -15.495 9.247 47.013 1.00 77.44 92 ARG A O 1
ATOM 648 N N . PHE A 1 93 ? -16.252 7.785 45.455 1.00 69.69 93 PHE A N 1
ATOM 649 C CA . PHE A 1 93 ? -16.864 8.728 44.517 1.00 69.69 93 PHE A CA 1
ATOM 650 C C . PHE A 1 93 ? -18.359 8.442 44.380 1.00 69.69 93 PHE A C 1
ATOM 652 O O . PHE A 1 93 ? -19.114 9.429 44.239 1.00 69.69 93 PHE A O 1
#

pLDDT: mean 81.74, std 12.73, range [48.66, 98.25]

Radius of gyration: 28.05 Å; chains: 1; bounding box: 52×23×76 Å

Foldseek 3Di:
DPPPPPDDPVVCPCVVVDDPVRVVVVVVVVVVVVVVVVVVVVVVVVCVVPPDPVVVVVVVVCVVCVVVVHDPDDDDPPQDPDPVVNVVCVVVD

Secondary structure (DSSP, 8-state):
--------SGGGTTGGG--HHHHHHHHHHHHHHHHHHHHHHHHHHHHHHHTHHHHHHHHHHHHHHHHTT---PPPPTTS-SSHHHHHHTGGG-

Organism: NCBI:txid2216978

Sequence (93 aa):
MSPEIEIDADALDGLAAASDEEAAAIVAAISAHIRTQEAAAAAAAAADADGEDASQRSWQFAGRLSGLGVTANRPPSSTPSDGWTAADRADRF

InterPro domains:
  IPR058335 Propionyl-CoA carboxylase, PccX subunit [PF26062] (16-93)